Protein AF-A0A2N6AD07-F1 (afdb_monomer_lite)

Radius of gyration: 14.2 Å; chains: 1; bounding box: 31×13×46 Å

Secondary structure (DSSP, 8-state):
-EEEEEEETTEEEEEEE-----TTS-HHHHHHHHHHHHHHHHHHHS-----

Sequence (51 aa):
MTITLKEVPSGTDLTIVQDWIPDIIPEDACILGWQQSLLLLELLVTPEILD

pLDDT: mean 92.74, std 6.41, range [65.94, 98.31]

Structure (mmCIF, N/CA/C/O backbone):
data_AF-A0A2N6AD07-F1
#
_entry.id   AF-A0A2N6AD07-F1
#
loop_
_atom_site.group_PDB
_atom_site.id
_atom_site.type_symbol
_atom_site.label_atom_id
_atom_site.label_alt_id
_atom_site.label_comp_id
_atom_site.label_asym_id
_atom_site.label_entity_id
_atom_site.label_seq_id
_atom_site.pdbx_PDB_ins_code
_atom_site.Cartn_x
_atom_site.Cartn_y
_atom_site.Cartn_z
_atom_site.occupancy
_atom_site.B_iso_or_equiv
_atom_site.auth_seq_id
_atom_site.auth_comp_id
_atom_site.auth_asym_id
_atom_site.auth_atom_id
_atom_site.pdbx_PDB_model_num
ATOM 1 N N . MET A 1 1 ? -1.689 7.538 -11.586 1.00 90.94 1 MET A N 1
ATOM 2 C CA . MET A 1 1 ? -1.743 6.937 -10.240 1.00 90.94 1 MET A CA 1
ATOM 3 C C . MET A 1 1 ? -3.072 7.304 -9.625 1.00 90.94 1 MET A C 1
ATOM 5 O O . MET A 1 1 ? -3.413 8.483 -9.627 1.00 90.94 1 MET A O 1
ATOM 9 N N . THR A 1 2 ? -3.783 6.309 -9.115 1.00 96.44 2 THR A N 1
ATOM 10 C CA . THR A 1 2 ? -5.113 6.459 -8.527 1.00 96.44 2 THR A CA 1
ATOM 11 C C . THR A 1 2 ? -5.148 5.700 -7.209 1.00 96.44 2 THR A C 1
ATOM 13 O O . THR A 1 2 ? -4.741 4.542 -7.159 1.00 96.44 2 THR A O 1
ATOM 16 N N . ILE A 1 3 ? -5.632 6.351 -6.152 1.00 96.81 3 ILE A N 1
ATOM 17 C CA . ILE A 1 3 ? -5.823 5.752 -4.828 1.00 96.81 3 ILE A CA 1
ATOM 18 C C . ILE A 1 3 ? -7.309 5.847 -4.498 1.00 96.81 3 ILE A C 1
ATOM 20 O O . ILE A 1 3 ? -7.890 6.929 -4.568 1.00 96.81 3 ILE A O 1
ATOM 24 N N . THR A 1 4 ? -7.919 4.715 -4.165 1.00 98.31 4 THR A N 1
ATOM 25 C CA . THR A 1 4 ? -9.326 4.623 -3.771 1.00 98.31 4 THR A CA 1
ATOM 26 C C . THR A 1 4 ? -9.411 4.125 -2.339 1.00 98.31 4 THR A C 1
ATOM 28 O O . THR A 1 4 ? -8.832 3.092 -2.008 1.00 98.31 4 THR A O 1
ATOM 31 N N . LEU A 1 5 ? -10.141 4.869 -1.513 1.00 98.06 5 LEU A N 1
ATOM 32 C CA . LEU A 1 5 ? -10.458 4.523 -0.134 1.00 98.06 5 LEU A CA 1
ATOM 33 C C . LEU A 1 5 ? -11.965 4.329 -0.030 1.00 98.06 5 LEU A C 1
ATOM 35 O O . LEU A 1 5 ? -12.735 5.175 -0.493 1.00 98.06 5 LEU A O 1
ATOM 39 N N . LYS A 1 6 ? -12.383 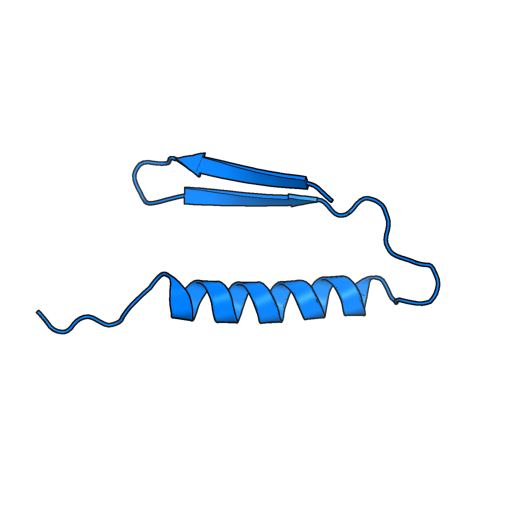3.229 0.582 1.00 98.31 6 LYS A N 1
ATOM 40 C CA . LY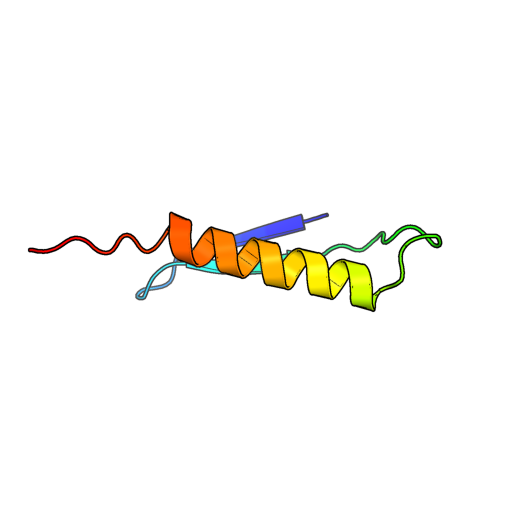S A 1 6 ? -13.791 2.917 0.803 1.00 98.31 6 LYS A CA 1
ATOM 41 C C . LYS A 1 6 ? -14.002 2.549 2.261 1.00 98.31 6 LYS A C 1
ATOM 43 O O . LYS A 1 6 ? -13.391 1.613 2.763 1.00 98.31 6 LYS A O 1
ATOM 48 N N . GLU A 1 7 ? -14.904 3.263 2.921 1.00 97.94 7 GLU A N 1
ATOM 49 C CA . GLU A 1 7 ? -15.327 2.916 4.274 1.00 97.94 7 GLU A CA 1
ATOM 50 C C . GLU A 1 7 ? -15.993 1.533 4.289 1.00 97.94 7 GLU A C 1
ATOM 52 O O . GLU A 1 7 ? -16.845 1.214 3.449 1.00 97.94 7 GLU A O 1
ATOM 57 N N . VAL A 1 8 ? -15.593 0.705 5.250 1.00 97.94 8 VAL A N 1
ATOM 58 C CA . VAL A 1 8 ? -16.171 -0.612 5.524 1.0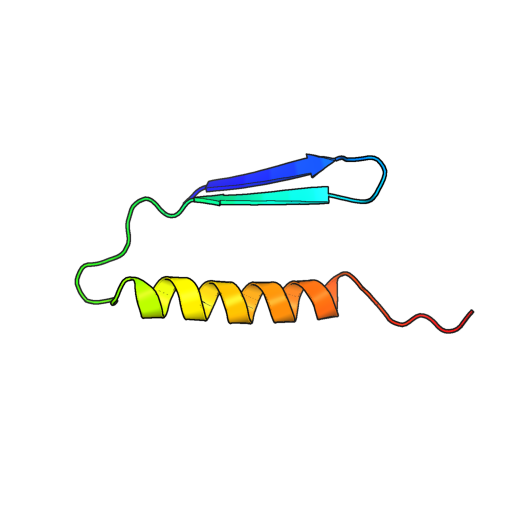0 97.94 8 VAL A CA 1
ATOM 59 C C . VAL A 1 8 ? -16.340 -0.776 7.039 1.00 97.94 8 VAL A C 1
ATOM 61 O O . VAL A 1 8 ? -15.629 -0.127 7.801 1.00 97.94 8 VAL A O 1
ATOM 64 N N . PRO A 1 9 ? -17.237 -1.651 7.530 1.00 96.75 9 PRO A N 1
ATOM 65 C CA . PRO A 1 9 ? -17.508 -1.754 8.969 1.00 96.75 9 PRO A CA 1
ATOM 66 C C . PRO A 1 9 ? -16.277 -2.024 9.849 1.00 96.75 9 PRO A C 1
ATOM 68 O O . PRO A 1 9 ? -16.260 -1.640 11.012 1.00 96.75 9 PRO A O 1
ATOM 71 N N . SER A 1 10 ? -15.254 -2.687 9.305 1.00 92.62 10 SER A N 1
ATOM 72 C CA . SER A 1 10 ? -14.010 -3.024 10.004 1.00 92.62 10 SER A CA 1
ATOM 73 C C . SER A 1 10 ? -12.857 -2.047 9.741 1.00 92.62 10 SER A C 1
ATOM 75 O O . SER A 1 10 ? -11.725 -2.361 10.094 1.00 92.62 10 SER A O 1
ATOM 77 N N . GLY A 1 11 ? -13.100 -0.907 9.084 1.00 93.69 11 GLY A N 1
ATOM 78 C CA . GLY A 1 11 ? -12.062 0.074 8.765 1.00 93.69 11 GLY A CA 1
ATOM 79 C C . GLY A 1 11 ? -12.206 0.671 7.367 1.00 93.69 11 GLY A C 1
ATOM 80 O O . GLY A 1 11 ? -13.246 1.208 6.996 1.00 93.69 11 GLY A O 1
ATOM 81 N N . THR A 1 12 ? -11.135 0.633 6.579 1.00 95.88 12 THR A N 1
ATOM 82 C CA . THR A 1 12 ? -11.108 1.201 5.225 1.00 95.88 12 THR A CA 1
ATOM 83 C C . THR A 1 12 ? -10.467 0.218 4.259 1.00 95.88 12 THR A C 1
ATOM 85 O O . THR A 1 12 ? -9.363 -0.260 4.496 1.00 95.88 12 THR A O 1
ATOM 88 N N . ASP A 1 13 ? -11.165 -0.072 3.168 1.00 96.88 13 ASP A N 1
ATOM 89 C CA . ASP A 1 13 ? -10.635 -0.811 2.027 1.00 96.88 13 ASP A CA 1
ATOM 90 C C . ASP A 1 13 ? -9.817 0.145 1.141 1.00 96.88 13 ASP A C 1
ATOM 92 O O . ASP A 1 13 ? -10.281 1.241 0.803 1.00 96.88 13 ASP A O 1
ATOM 96 N N . LEU A 1 14 ? -8.586 -0.249 0.808 1.00 96.69 14 LEU A N 1
ATOM 97 C CA . LEU A 1 14 ? -7.595 0.558 0.095 1.00 96.69 14 LEU A CA 1
ATOM 98 C C . LEU A 1 14 ? -7.207 -0.141 -1.210 1.00 96.69 14 LEU A C 1
ATOM 100 O O . LEU A 1 14 ? -6.672 -1.246 -1.205 1.00 96.69 14 LEU A O 1
ATOM 104 N N . THR A 1 15 ? -7.408 0.543 -2.335 1.00 96.81 15 THR A N 1
ATOM 105 C CA . THR A 1 15 ? -6.955 0.098 -3.661 1.00 96.81 15 THR A CA 1
ATOM 106 C C . THR A 1 15 ? -6.038 1.145 -4.288 1.00 96.81 15 THR A C 1
ATOM 108 O O . THR A 1 15 ? -6.368 2.333 -4.312 1.00 96.81 15 THR A O 1
ATOM 111 N N . ILE A 1 16 ? -4.901 0.706 -4.833 1.00 95.50 16 ILE A N 1
ATOM 112 C CA . ILE A 1 16 ? -3.903 1.562 -5.486 1.00 95.50 16 ILE A CA 1
ATOM 113 C C . ILE A 1 16 ? -3.656 1.036 -6.900 1.00 95.50 16 ILE A C 1
ATOM 115 O O . ILE A 1 16 ? -3.361 -0.143 -7.079 1.00 95.50 16 ILE A O 1
ATOM 119 N N . VAL A 1 17 ? -3.761 1.914 -7.900 1.00 94.94 17 VAL A N 1
ATOM 120 C CA . VAL A 1 17 ? -3.456 1.605 -9.305 1.00 94.94 17 VAL A CA 1
ATOM 121 C C . VAL A 1 17 ? -2.398 2.573 -9.830 1.00 94.94 17 VAL A C 1
ATOM 123 O O . VAL A 1 17 ? -2.547 3.801 -9.752 1.00 94.94 17 VAL A O 1
ATOM 126 N N . GLN A 1 18 ? -1.322 2.021 -10.389 1.00 93.12 18 GLN A N 1
ATOM 127 C CA . GLN A 1 18 ? -0.241 2.775 -11.018 1.00 93.12 18 GLN A CA 1
ATOM 128 C C . GLN A 1 18 ? -0.057 2.327 -12.474 1.00 93.12 18 GLN A C 1
ATOM 130 O O . GLN A 1 18 ? 0.775 1.484 -12.773 1.00 93.12 18 GLN A O 1
ATOM 135 N N . ASP A 1 19 ? -0.819 2.942 -13.383 1.00 89.00 19 ASP A N 1
ATOM 136 C CA . ASP A 1 19 ? -0.847 2.575 -14.813 1.00 89.00 19 ASP A CA 1
ATOM 137 C C . ASP A 1 19 ? 0.424 2.939 -15.604 1.00 89.00 19 ASP A C 1
ATOM 139 O O . ASP A 1 19 ? 0.584 2.517 -16.744 1.00 89.00 19 ASP A O 1
ATOM 143 N N . TRP A 1 20 ? 1.321 3.744 -15.026 1.00 87.25 20 TRP A N 1
ATOM 144 C CA . TRP A 1 20 ? 2.530 4.234 -15.695 1.00 87.25 20 TRP A CA 1
ATOM 145 C C . TRP A 1 20 ? 3.758 4.023 -14.817 1.00 87.25 20 TRP A C 1
ATOM 147 O O . TRP A 1 20 ? 4.168 4.912 -14.064 1.00 87.25 20 TRP A O 1
ATOM 157 N N . ILE A 1 21 ? 4.335 2.829 -14.915 1.00 89.00 21 ILE A N 1
ATOM 158 C CA . ILE A 1 21 ? 5.654 2.527 -14.361 1.00 89.00 21 ILE A CA 1
ATOM 159 C C . ILE A 1 21 ? 6.692 2.906 -15.432 1.00 89.00 21 ILE A C 1
ATOM 161 O O . ILE A 1 21 ? 6.593 2.415 -16.554 1.00 89.00 21 ILE A O 1
ATOM 165 N N . PRO A 1 22 ? 7.650 3.810 -15.147 1.00 90.94 22 PRO A N 1
ATOM 166 C CA . PRO A 1 22 ? 8.713 4.148 -16.094 1.00 90.94 22 PRO A CA 1
ATOM 167 C C . PRO A 1 22 ? 9.544 2.920 -16.484 1.00 90.94 22 PRO A C 1
ATOM 169 O O . PRO A 1 22 ? 9.913 2.158 -15.598 1.00 90.94 22 PRO A O 1
ATOM 172 N N . ASP A 1 23 ? 9.949 2.795 -17.753 1.00 91.88 23 ASP A N 1
ATOM 173 C CA . ASP A 1 23 ? 10.724 1.642 -18.266 1.00 91.88 23 ASP A CA 1
ATOM 174 C C . ASP A 1 23 ? 12.032 1.361 -17.502 1.00 91.88 23 ASP A C 1
ATOM 176 O O . ASP A 1 23 ? 12.528 0.237 -17.478 1.00 91.88 23 ASP A O 1
ATOM 180 N N . ILE A 1 24 ? 12.615 2.389 -16.875 1.00 95.00 24 ILE A N 1
ATOM 181 C CA . ILE A 1 24 ? 13.834 2.258 -16.064 1.00 95.00 24 ILE A CA 1
ATOM 182 C C . ILE A 1 24 ? 13.584 1.581 -14.708 1.00 95.00 24 ILE A C 1
ATOM 184 O O . ILE A 1 24 ? 14.531 1.149 -14.052 1.00 95.00 24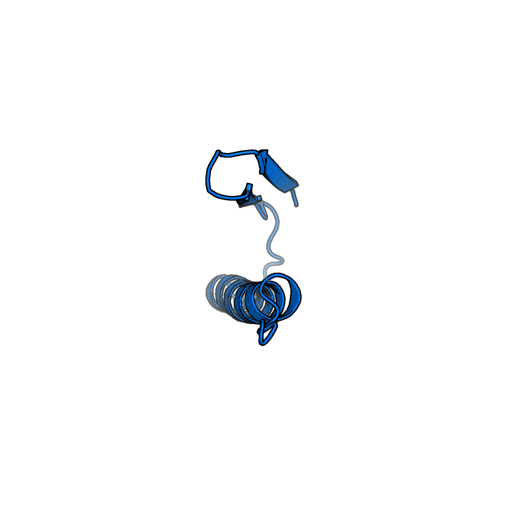 ILE A O 1
ATOM 188 N 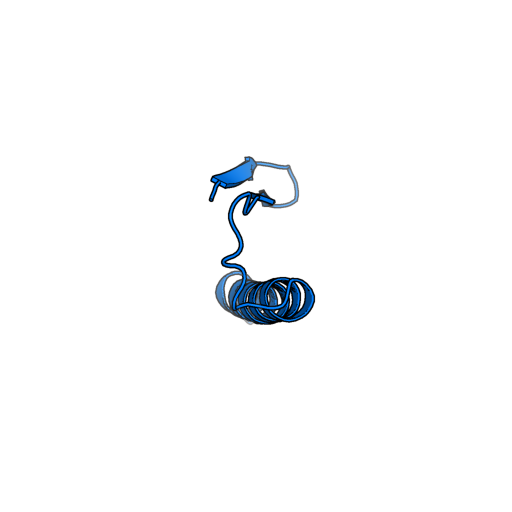N . ILE A 1 25 ? 12.328 1.504 -14.266 1.00 90.50 25 ILE A N 1
ATOM 189 C CA . ILE A 1 25 ? 11.933 0.886 -13.005 1.00 90.50 25 ILE A CA 1
ATOM 190 C C . ILE A 1 25 ? 11.399 -0.517 -13.307 1.00 90.50 25 ILE A C 1
ATOM 192 O O . ILE A 1 25 ? 10.357 -0.643 -13.947 1.00 90.50 25 ILE A O 1
ATOM 196 N N . PRO A 1 26 ? 12.059 -1.580 -12.816 1.00 93.06 26 PRO A N 1
ATOM 197 C CA . PRO A 1 26 ? 11.488 -2.919 -12.864 1.00 93.06 26 PRO A CA 1
ATOM 198 C C . PRO A 1 26 ? 10.142 -2.959 -12.130 1.00 93.06 26 PRO A C 1
ATOM 200 O O . PRO A 1 26 ? 10.026 -2.417 -11.029 1.00 93.06 26 PRO A O 1
ATOM 203 N N . GLU A 1 27 ? 9.143 -3.633 -12.697 1.00 90.00 27 GLU A N 1
ATOM 204 C CA . GLU A 1 27 ? 7.803 -3.758 -12.099 1.00 90.00 27 GLU A CA 1
ATOM 205 C C . GLU A 1 27 ? 7.865 -4.296 -10.659 1.00 90.00 27 GLU A C 1
ATOM 207 O O . GLU A 1 27 ? 7.297 -3.696 -9.744 1.00 90.00 27 GLU A O 1
ATOM 212 N N . ASP A 1 28 ? 8.672 -5.335 -10.428 1.00 92.88 28 ASP A N 1
ATOM 213 C CA . ASP A 1 28 ? 8.893 -5.916 -9.100 1.00 92.88 28 ASP A CA 1
ATOM 214 C C . ASP A 1 28 ? 9.456 -4.906 -8.091 1.00 92.88 28 ASP A C 1
ATOM 216 O O . ASP A 1 28 ? 9.129 -4.956 -6.906 1.00 92.88 28 ASP A O 1
ATOM 220 N N . ALA A 1 29 ? 10.281 -3.953 -8.542 1.00 94.50 29 ALA A N 1
ATOM 221 C CA . ALA A 1 29 ? 10.814 -2.906 -7.675 1.00 94.50 29 ALA A CA 1
ATOM 222 C C . ALA A 1 29 ? 9.724 -1.900 -7.275 1.00 94.50 29 ALA A C 1
ATOM 224 O O . ALA A 1 29 ? 9.710 -1.428 -6.137 1.00 94.50 29 ALA A O 1
ATOM 225 N N . CYS A 1 30 ? 8.789 -1.601 -8.181 1.00 93.38 30 CYS A N 1
ATOM 226 C CA . CYS A 1 30 ? 7.627 -0.768 -7.879 1.00 93.38 30 CYS A CA 1
ATOM 227 C C . CYS A 1 30 ? 6.699 -1.462 -6.872 1.00 93.38 30 CYS A C 1
ATOM 229 O O . CYS A 1 30 ? 6.311 -0.849 -5.875 1.00 93.38 30 CYS A O 1
ATOM 231 N N . ILE A 1 31 ? 6.421 -2.753 -7.074 1.00 93.19 31 ILE A N 1
ATOM 232 C CA . ILE A 1 31 ? 5.630 -3.570 -6.144 1.00 93.19 31 ILE A CA 1
ATOM 233 C C . ILE A 1 31 ? 6.302 -3.623 -4.769 1.00 93.19 31 ILE A C 1
ATOM 235 O O . ILE A 1 31 ? 5.645 -3.378 -3.757 1.00 93.19 31 ILE A O 1
ATOM 239 N N . LEU A 1 32 ? 7.612 -3.879 -4.715 1.00 96.25 32 LEU A N 1
ATOM 240 C CA . LEU A 1 32 ? 8.365 -3.930 -3.462 1.00 96.25 32 LEU A CA 1
ATOM 241 C C . LEU A 1 32 ? 8.324 -2.589 -2.712 1.00 96.25 32 LEU A C 1
ATOM 243 O O . LEU A 1 32 ? 8.115 -2.567 -1.498 1.00 96.25 32 LEU A O 1
ATOM 247 N N . GLY A 1 33 ? 8.478 -1.468 -3.422 1.00 95.31 33 GLY A N 1
ATOM 248 C CA . GLY A 1 33 ? 8.365 -0.132 -2.832 1.00 95.31 33 GLY A CA 1
ATOM 249 C C . GLY A 1 33 ? 6.976 0.139 -2.242 1.00 95.31 33 GLY A C 1
ATOM 250 O O . GLY A 1 33 ? 6.861 0.681 -1.138 1.00 95.31 33 GLY A O 1
ATOM 251 N N . TRP A 1 34 ? 5.916 -0.298 -2.928 1.00 95.88 34 TRP A N 1
ATOM 252 C CA . TRP A 1 34 ? 4.553 -0.229 -2.400 1.00 95.88 34 TRP A CA 1
ATOM 253 C C . TRP A 1 34 ? 4.352 -1.126 -1.179 1.00 95.88 34 TRP A C 1
ATOM 255 O O . TRP A 1 34 ? 3.784 -0.661 -0.196 1.00 95.88 34 TRP A O 1
ATOM 265 N N . GLN A 1 35 ? 4.864 -2.359 -1.179 1.00 96.44 35 GLN A N 1
ATOM 266 C CA . GLN A 1 35 ? 4.789 -3.252 -0.014 1.00 96.44 35 GLN A CA 1
ATOM 267 C C . GLN A 1 35 ? 5.433 -2.626 1.229 1.00 96.44 35 GLN A C 1
ATOM 269 O O . GLN A 1 35 ? 4.833 -2.623 2.302 1.00 96.44 35 GLN A O 1
ATOM 274 N N . GLN A 1 36 ? 6.622 -2.040 1.081 1.00 98.06 36 GLN A N 1
ATOM 275 C CA . GLN A 1 36 ? 7.303 -1.341 2.175 1.00 98.06 36 GLN A CA 1
ATOM 276 C C . GLN A 1 36 ? 6.503 -0.127 2.660 1.00 98.06 36 GLN A C 1
ATOM 278 O O . GLN A 1 36 ? 6.367 0.087 3.862 1.00 98.06 36 GLN A O 1
ATOM 283 N N . SER A 1 37 ? 5.937 0.648 1.735 1.00 97.12 37 SER A N 1
ATOM 284 C CA . SER A 1 37 ? 5.118 1.817 2.073 1.00 97.12 37 SER A CA 1
ATOM 285 C C . SER A 1 37 ? 3.835 1.429 2.809 1.00 97.12 37 SER A C 1
ATOM 287 O O . SER A 1 37 ? 3.453 2.103 3.760 1.00 97.12 37 SER A O 1
ATOM 289 N N . LEU A 1 38 ? 3.185 0.334 2.406 1.00 97.19 38 LEU A N 1
ATOM 290 C CA . LEU A 1 38 ? 1.972 -0.170 3.053 1.00 97.19 38 LEU A CA 1
ATOM 291 C C . LEU A 1 38 ? 2.258 -0.740 4.445 1.00 97.19 38 LEU A C 1
ATOM 293 O O . LEU A 1 38 ? 1.454 -0.529 5.346 1.00 97.19 38 LEU A O 1
ATOM 297 N N . LEU A 1 39 ? 3.422 -1.362 4.650 1.00 96.69 39 LEU A N 1
ATOM 298 C CA . LEU A 1 39 ? 3.868 -1.771 5.984 1.00 96.69 39 LEU A CA 1
ATOM 299 C C . LEU A 1 39 ? 4.062 -0.556 6.906 1.00 96.69 39 LEU A C 1
ATOM 301 O O . LEU A 1 39 ? 3.628 -0.558 8.053 1.00 96.69 39 LEU A O 1
ATOM 305 N N . LEU A 1 40 ? 4.684 0.516 6.406 1.00 96.94 40 LEU A N 1
ATOM 306 C CA . LEU A 1 40 ? 4.825 1.759 7.172 1.00 96.94 40 LEU A CA 1
ATOM 307 C C . LEU A 1 40 ? 3.472 2.427 7.438 1.00 96.94 40 LEU A C 1
ATOM 309 O O . LEU A 1 40 ? 3.269 2.990 8.513 1.00 96.94 40 LEU A O 1
ATOM 313 N N . LEU A 1 41 ? 2.550 2.364 6.476 1.00 96.56 41 LEU A N 1
ATOM 314 C CA . LEU A 1 41 ? 1.196 2.875 6.646 1.00 96.56 41 LEU A CA 1
ATOM 315 C C . LEU A 1 41 ? 0.461 2.112 7.748 1.00 96.56 41 LEU A C 1
ATOM 317 O O . LEU A 1 41 ? -0.152 2.754 8.590 1.00 96.56 41 LEU A O 1
ATOM 321 N N . GLU A 1 42 ? 0.562 0.783 7.783 1.00 94.06 42 GLU A N 1
ATOM 322 C CA . GLU A 1 42 ? -0.014 -0.052 8.844 1.00 94.06 42 GLU A CA 1
ATOM 323 C C . GLU A 1 42 ? 0.470 0.389 10.231 1.00 94.06 42 GLU A C 1
ATOM 325 O O . GLU A 1 42 ? -0.357 0.631 11.112 1.00 94.06 42 GLU A O 1
ATOM 330 N N . LEU A 1 43 ? 1.785 0.587 10.395 1.00 93.44 43 LEU A N 1
ATOM 331 C CA . LEU A 1 43 ? 2.383 1.077 11.644 1.00 93.44 43 LEU A CA 1
ATOM 332 C C . LEU A 1 43 ? 1.898 2.483 12.024 1.00 93.44 43 LEU A C 1
ATOM 334 O O . LEU A 1 43 ? 1.784 2.802 13.205 1.00 93.44 43 LEU A O 1
ATOM 338 N N . LEU A 1 44 ? 1.633 3.338 11.035 1.00 94.06 44 LEU A N 1
ATOM 339 C CA . LEU A 1 44 ? 1.154 4.699 11.263 1.00 94.06 44 LEU A CA 1
ATOM 340 C C . LEU A 1 44 ? -0.320 4.733 11.683 1.00 94.06 44 LEU A C 1
ATOM 342 O O . LEU A 1 44 ? -0.695 5.535 12.537 1.00 94.06 44 LEU A O 1
ATOM 346 N N . VAL A 1 45 ? -1.163 3.911 11.054 1.00 93.25 45 VAL A N 1
ATOM 347 C CA . VAL A 1 45 ? -2.623 3.946 11.251 1.00 93.25 45 VAL A CA 1
ATOM 348 C C . VAL A 1 45 ? -3.107 3.016 12.358 1.00 93.25 45 VAL A C 1
ATOM 350 O O . VAL A 1 45 ? -4.238 3.174 12.813 1.00 93.25 45 VAL A O 1
ATOM 353 N N . THR A 1 46 ? -2.264 2.084 12.806 1.00 89.81 46 THR A N 1
ATOM 354 C CA . THR A 1 46 ? -2.568 1.127 13.878 1.00 89.81 46 THR A CA 1
ATOM 355 C C . THR A 1 46 ? -1.697 1.428 15.100 1.00 89.81 46 THR A C 1
ATOM 357 O O . THR A 1 46 ? -0.718 0.726 15.349 1.00 89.81 46 THR A O 1
ATOM 360 N N . PRO A 1 47 ? -1.991 2.496 15.864 1.00 83.75 47 PRO A N 1
ATOM 361 C CA . PRO A 1 47 ? -1.233 2.780 17.071 1.00 83.75 47 PRO A CA 1
ATOM 362 C C . PRO A 1 47 ? -1.486 1.689 18.121 1.00 83.75 47 PRO A C 1
ATOM 364 O O . PRO A 1 47 ? -2.637 1.380 18.434 1.00 83.75 47 PRO A O 1
ATOM 367 N N . GLU A 1 48 ? -0.422 1.142 18.713 1.00 79.31 48 GLU A N 1
ATOM 368 C CA . GLU A 1 48 ? -0.540 0.389 19.964 1.00 79.31 48 GLU A CA 1
ATOM 369 C C . GLU A 1 48 ? -0.841 1.376 21.096 1.00 79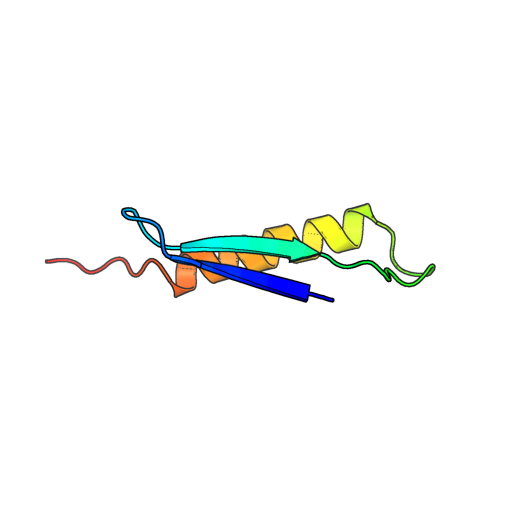.31 48 GLU A C 1
ATOM 371 O O . GLU A 1 48 ? 0.048 2.026 21.649 1.00 79.31 48 GLU A O 1
ATOM 376 N N . ILE A 1 49 ? -2.125 1.528 21.406 1.00 78.75 49 ILE A N 1
ATOM 377 C CA . ILE A 1 49 ? -2.594 2.306 22.549 1.00 78.75 49 ILE A CA 1
ATOM 378 C C . ILE A 1 49 ? -2.840 1.306 23.677 1.00 78.75 49 ILE A C 1
ATOM 380 O O . ILE A 1 49 ? -3.692 0.431 23.554 1.00 78.75 49 ILE A O 1
ATOM 384 N N . LEU A 1 50 ? -2.058 1.402 24.753 1.00 72.69 50 LEU A N 1
ATOM 385 C CA . LEU A 1 50 ? -2.377 0.705 25.996 1.00 72.69 50 LEU A CA 1
ATOM 386 C C . LEU A 1 50 ? -3.593 1.404 26.618 1.00 72.69 50 LEU A C 1
ATOM 388 O O . LEU A 1 50 ? -3.528 2.614 26.847 1.00 72.69 50 LEU A O 1
ATOM 392 N N . ASP A 1 51 ? -4.671 0.647 26.833 1.00 65.94 51 ASP A N 1
ATOM 393 C CA . ASP A 1 51 ? -5.884 1.100 27.534 1.00 65.94 51 ASP A CA 1
ATOM 394 C C . ASP A 1 51 ? -5.593 1.614 28.958 1.00 65.94 51 ASP A C 1
ATOM 396 O O . ASP A 1 51 ? -4.728 1.025 29.656 1.00 65.94 51 ASP A O 1
#

Foldseek 3Di:
DDWDWDDDPVGIDIDDDDPDDDPVADPVNVVVVVVVVVVVVCPVVDDPDDD